Protein AF-A0A9W8MT32-F1 (afdb_monomer_lite)

pLDDT: mean 75.99, std 17.11, range [32.59, 91.19]

Foldseek 3Di:
DCPPDDDPPDDDPPDQDAPRDDQQAFHLNPFDWDKDWAQDQDDDPPGTDPGIFIWIAGDDPCVPPDVVVVCVCPPPDDQDDRGGRDDDDDDDRDGDTDD

Organism: NCBI:txid84603

Sequence (99 aa):
MLDGLRLVPALCNGIALGIEALARLPSIKTLPHAAMLGHRGVNVHGSESRSKSTVIRIENLHEGQKMEEIAKMTGEKTFVSYASGLSKCNGQRKTAYAV

Radius of gyration: 19.06 Å; chains: 1; bounding box: 50×47×42 Å

Structure (mmCIF, N/CA/C/O backbone):
data_AF-A0A9W8MT32-F1
#
_entry.id   AF-A0A9W8MT32-F1
#
loop_
_atom_site.group_PDB
_atom_site.id
_atom_site.type_symbol
_atom_site.label_atom_id
_atom_site.label_alt_id
_atom_site.label_comp_id
_atom_site.label_asym_id
_atom_site.label_entity_id
_atom_site.label_seq_id
_atom_site.pdbx_PDB_ins_code
_atom_site.Cartn_x
_atom_site.Cartn_y
_atom_site.Cartn_z
_atom_site.occupancy
_atom_site.B_iso_or_equiv
_atom_site.auth_seq_id
_atom_site.auth_comp_id
_atom_site.auth_asym_id
_atom_site.auth_atom_id
_atom_site.pdbx_PDB_model_num
ATOM 1 N N . MET A 1 1 ? 32.044 -19.661 -16.553 1.00 46.75 1 MET A N 1
ATOM 2 C CA . MET A 1 1 ? 30.924 -20.302 -17.266 1.00 46.75 1 MET A CA 1
ATOM 3 C C . MET A 1 1 ? 29.791 -20.454 -16.258 1.00 46.75 1 MET A C 1
ATOM 5 O O . MET A 1 1 ? 30.006 -21.078 -15.230 1.00 46.75 1 MET A O 1
ATOM 9 N N . LEU A 1 2 ? 28.662 -19.763 -16.454 1.00 69.31 2 LEU A N 1
ATOM 10 C CA . LEU A 1 2 ? 27.473 -19.827 -15.579 1.00 69.31 2 LEU A CA 1
ATOM 11 C C . LEU A 1 2 ? 26.602 -21.034 -15.975 1.00 69.31 2 LEU A C 1
ATOM 13 O O . LEU A 1 2 ? 25.398 -20.907 -16.190 1.00 69.31 2 LEU A O 1
ATOM 17 N N . ASP A 1 3 ? 27.226 -22.196 -16.147 1.00 61.34 3 ASP A N 1
ATOM 18 C CA . ASP A 1 3 ? 26.545 -23.372 -16.679 1.00 61.34 3 ASP A CA 1
ATOM 19 C C . ASP A 1 3 ? 25.585 -23.926 -15.618 1.00 61.34 3 ASP A C 1
ATOM 21 O O . ASP A 1 3 ? 26.003 -24.437 -14.582 1.00 61.34 3 ASP A O 1
ATOM 25 N N . GLY A 1 4 ? 24.280 -23.760 -15.857 1.00 74.62 4 GLY A N 1
ATOM 26 C CA . GLY A 1 4 ? 23.196 -24.256 -14.997 1.00 74.62 4 GLY A CA 1
ATOM 27 C C . GLY A 1 4 ? 22.410 -23.188 -14.226 1.00 74.62 4 GLY A C 1
ATOM 28 O O . GLY A 1 4 ? 21.361 -23.503 -13.664 1.00 74.62 4 GLY A O 1
ATOM 29 N N . LEU A 1 5 ? 22.844 -21.923 -14.227 1.00 80.62 5 LEU A N 1
ATOM 30 C CA . LEU A 1 5 ? 22.095 -20.831 -13.596 1.00 80.62 5 LEU A CA 1
ATOM 31 C C . LEU A 1 5 ? 21.078 -20.241 -14.579 1.00 80.62 5 LEU A C 1
ATOM 33 O O . LEU A 1 5 ? 21.432 -19.677 -15.612 1.00 80.62 5 LEU A O 1
ATOM 37 N N . ARG A 1 6 ? 19.792 -20.361 -14.242 1.00 79.44 6 ARG A N 1
ATOM 38 C CA . ARG A 1 6 ? 18.696 -19.711 -14.968 1.00 79.44 6 ARG A CA 1
ATOM 39 C C . ARG A 1 6 ? 18.301 -18.427 -14.254 1.00 79.44 6 ARG A C 1
ATOM 41 O O . ARG A 1 6 ? 17.963 -18.452 -13.074 1.00 79.44 6 ARG A O 1
ATOM 48 N N . LEU A 1 7 ? 18.315 -17.314 -14.982 1.00 81.94 7 LEU A N 1
ATOM 49 C CA . LEU A 1 7 ? 17.757 -16.055 -14.500 1.00 81.94 7 LEU A CA 1
ATOM 50 C C . LEU A 1 7 ? 16.245 -16.211 -14.318 1.00 81.94 7 LEU A C 1
ATOM 52 O O . LEU A 1 7 ? 15.554 -16.674 -15.226 1.00 81.94 7 LEU A O 1
ATOM 56 N N . VAL A 1 8 ? 15.740 -15.798 -13.157 1.00 83.88 8 VAL A N 1
ATOM 57 C CA . VAL A 1 8 ? 14.305 -15.628 -12.920 1.00 83.88 8 VAL A CA 1
ATOM 58 C C . VAL A 1 8 ? 14.006 -14.144 -13.138 1.00 83.88 8 VAL A C 1
ATOM 60 O O . VAL A 1 8 ? 14.400 -13.326 -12.311 1.00 83.88 8 VAL A O 1
ATOM 63 N N . PRO A 1 9 ? 13.374 -13.755 -14.258 1.00 81.75 9 PRO A N 1
ATOM 64 C CA . PRO A 1 9 ? 13.279 -12.351 -14.667 1.00 81.75 9 PRO A CA 1
ATOM 65 C C . PRO A 1 9 ? 12.222 -11.543 -13.891 1.00 81.75 9 PRO A C 1
ATOM 67 O O . PRO A 1 9 ? 11.902 -10.422 -14.278 1.00 81.75 9 PRO A O 1
ATOM 70 N N . ALA A 1 10 ? 11.634 -12.106 -12.833 1.00 85.56 10 ALA A N 1
ATOM 71 C CA . ALA A 1 10 ? 10.452 -11.563 -12.175 1.00 85.56 10 ALA A CA 1
ATOM 72 C C . ALA A 1 10 ? 10.400 -11.941 -10.687 1.00 85.56 10 ALA A C 1
ATOM 74 O O . ALA A 1 10 ? 11.314 -12.559 -10.145 1.00 85.56 10 ALA A O 1
ATOM 75 N N . LEU A 1 11 ? 9.299 -11.565 -10.034 1.00 87.69 11 LEU A N 1
ATOM 76 C CA . LEU A 1 11 ? 9.005 -11.952 -8.661 1.00 87.69 11 LEU A CA 1
ATOM 77 C C . LEU A 1 11 ? 9.031 -13.475 -8.507 1.00 87.69 11 LEU A C 1
ATOM 79 O O . LEU A 1 11 ? 8.362 -14.202 -9.242 1.00 87.69 11 LEU A O 1
ATOM 83 N N . CYS A 1 12 ? 9.800 -13.940 -7.529 1.00 87.88 12 CYS A N 1
ATOM 84 C CA . CYS A 1 12 ? 9.857 -15.349 -7.182 1.00 87.88 12 CYS A CA 1
ATOM 85 C C . CYS A 1 12 ? 8.517 -15.821 -6.607 1.00 87.88 12 CYS A C 1
ATOM 87 O O . CYS A 1 12 ? 7.821 -15.081 -5.907 1.00 87.88 12 CYS A O 1
ATOM 89 N N . ASN A 1 13 ? 8.188 -17.087 -6.852 1.00 85.50 13 ASN A N 1
ATOM 90 C CA . ASN A 1 13 ? 7.019 -17.720 -6.250 1.00 85.50 13 ASN A CA 1
ATOM 91 C C . ASN A 1 13 ? 7.109 -17.660 -4.716 1.00 85.50 13 ASN A C 1
ATOM 93 O O . ASN A 1 13 ? 8.156 -17.960 -4.145 1.00 85.50 13 ASN A O 1
ATOM 97 N N . GLY A 1 14 ? 6.007 -17.286 -4.062 1.00 85.44 14 GLY A N 1
ATOM 98 C CA . GLY A 1 14 ? 5.914 -17.216 -2.599 1.00 85.44 14 GLY A CA 1
ATOM 99 C C . GLY A 1 14 ? 6.466 -15.936 -1.962 1.00 85.44 14 GLY A C 1
ATOM 100 O O . GLY A 1 14 ? 6.589 -15.884 -0.741 1.00 85.44 14 GLY A O 1
ATOM 101 N N . ILE A 1 15 ? 6.805 -14.903 -2.743 1.00 89.06 15 ILE A N 1
ATOM 102 C CA . ILE A 1 15 ? 7.249 -13.623 -2.176 1.00 89.06 15 ILE A CA 1
ATOM 103 C C . ILE A 1 15 ? 6.085 -12.850 -1.539 1.00 89.06 15 ILE A C 1
ATOM 105 O O . ILE A 1 15 ? 5.049 -12.626 -2.164 1.00 89.06 15 ILE A O 1
ATOM 109 N N . ALA A 1 16 ? 6.285 -12.401 -0.301 1.00 87.44 16 ALA A N 1
ATOM 110 C CA . ALA A 1 16 ? 5.315 -11.600 0.432 1.00 87.44 16 ALA A CA 1
ATOM 111 C C . ALA A 1 16 ? 5.485 -10.106 0.101 1.00 87.44 16 ALA A C 1
ATOM 113 O O . ALA A 1 16 ? 6.580 -9.548 0.214 1.00 87.44 16 ALA A O 1
ATOM 114 N N . LEU A 1 17 ? 4.407 -9.452 -0.333 1.00 87.56 17 LEU A N 1
ATOM 115 C CA . LEU A 1 17 ? 4.402 -8.056 -0.783 1.00 87.56 17 LEU A CA 1
ATOM 116 C C . LEU A 1 17 ? 3.182 -7.315 -0.236 1.00 87.56 17 LEU A C 1
ATOM 118 O O . LEU A 1 17 ? 2.162 -7.903 0.117 1.00 87.56 17 LEU A O 1
ATOM 122 N N . GLY A 1 18 ? 3.238 -5.984 -0.240 1.00 85.19 18 GLY A N 1
ATOM 123 C CA . GLY A 1 18 ? 2.087 -5.175 0.137 1.00 85.19 18 GLY A CA 1
ATOM 124 C C . GLY A 1 18 ? 1.758 -5.292 1.624 1.00 85.19 18 GLY A C 1
ATOM 125 O O . GLY A 1 18 ? 2.529 -4.812 2.446 1.00 85.19 18 GLY A O 1
ATOM 126 N N . ILE A 1 19 ? 0.590 -5.842 1.963 1.00 84.25 19 ILE A N 1
ATOM 127 C CA . ILE A 1 19 ? 0.139 -6.007 3.360 1.00 84.25 19 ILE A CA 1
ATOM 128 C C . ILE A 1 19 ? 0.955 -7.096 4.067 1.00 84.25 19 ILE A C 1
ATOM 130 O O . ILE A 1 19 ? 1.238 -6.981 5.253 1.00 84.25 19 ILE A O 1
ATOM 134 N N . GLU A 1 20 ? 1.382 -8.114 3.320 1.00 83.88 20 GLU A N 1
ATOM 135 C CA . GLU A 1 20 ? 2.188 -9.229 3.826 1.00 83.88 20 GLU A CA 1
ATOM 136 C C . GLU A 1 20 ? 3.694 -8.930 3.768 1.00 83.88 20 GLU A C 1
ATOM 138 O O . GLU A 1 20 ? 4.518 -9.784 4.088 1.00 83.88 20 GLU A O 1
ATOM 143 N N . ALA A 1 21 ? 4.079 -7.721 3.344 1.00 84.12 21 ALA A N 1
ATOM 144 C CA . ALA A 1 21 ? 5.479 -7.330 3.300 1.00 84.12 21 ALA A CA 1
ATOM 145 C C . ALA A 1 21 ? 6.109 -7.390 4.698 1.00 84.12 21 ALA A C 1
ATOM 147 O O . ALA A 1 21 ? 5.466 -7.108 5.712 1.00 84.12 21 ALA A O 1
ATOM 148 N N . LEU A 1 22 ? 7.404 -7.711 4.738 1.00 82.75 22 LEU A N 1
ATOM 149 C CA . LEU A 1 22 ? 8.174 -7.713 5.976 1.00 82.75 22 LEU A CA 1
ATOM 150 C C . LEU A 1 22 ? 8.024 -6.371 6.707 1.00 82.75 22 LEU A C 1
ATOM 152 O O . LEU A 1 22 ? 8.021 -5.304 6.088 1.00 82.75 22 LEU A O 1
ATOM 156 N N . ALA A 1 23 ? 7.940 -6.430 8.038 1.00 77.69 23 ALA A N 1
ATOM 157 C CA . ALA A 1 23 ? 7.829 -5.243 8.872 1.00 77.69 23 ALA A CA 1
ATOM 158 C C . ALA A 1 23 ? 8.867 -4.179 8.479 1.00 77.69 23 ALA A C 1
ATOM 160 O O . ALA A 1 23 ? 10.028 -4.489 8.209 1.00 77.69 23 ALA A O 1
ATOM 161 N N . ARG A 1 24 ? 8.441 -2.911 8.515 1.00 76.88 24 ARG A N 1
ATOM 162 C CA . ARG A 1 24 ? 9.210 -1.714 8.117 1.00 76.88 24 ARG A CA 1
ATOM 163 C C . ARG A 1 24 ? 9.360 -1.498 6.612 1.00 76.88 24 ARG A C 1
ATOM 165 O O . ARG A 1 24 ? 9.798 -0.408 6.242 1.00 76.88 24 ARG A O 1
ATOM 172 N N . LEU A 1 25 ? 8.980 -2.452 5.761 1.00 82.31 25 LEU A N 1
ATOM 173 C CA . LEU A 1 25 ? 8.868 -2.167 4.336 1.00 82.31 25 LEU A CA 1
ATOM 174 C C . LEU A 1 25 ? 7.668 -1.250 4.085 1.00 82.31 25 LEU A C 1
ATOM 176 O O . LEU A 1 25 ? 6.579 -1.505 4.606 1.00 82.31 25 LEU A O 1
ATOM 180 N N . PRO A 1 26 ? 7.858 -0.167 3.318 1.00 80.50 26 PRO A N 1
ATOM 181 C CA . PRO A 1 26 ? 6.779 0.752 3.041 1.00 80.50 26 PRO A CA 1
ATOM 182 C C . PRO A 1 26 ? 5.715 0.095 2.168 1.00 80.50 26 PRO A C 1
ATOM 184 O O . PRO A 1 26 ? 6.023 -0.530 1.154 1.00 80.50 26 PRO A O 1
ATOM 187 N N . SER A 1 27 ? 4.448 0.258 2.547 1.00 83.56 27 SER A N 1
ATOM 188 C CA . SER A 1 27 ? 3.321 -0.273 1.787 1.00 83.56 27 SER A CA 1
ATOM 189 C C . SER A 1 27 ? 2.098 0.619 1.924 1.00 83.56 27 SER A C 1
ATOM 191 O O . SER A 1 27 ? 1.558 0.810 3.011 1.00 83.56 27 SER A O 1
ATOM 193 N N . ILE A 1 28 ? 1.617 1.116 0.785 1.00 85.19 28 ILE A N 1
ATOM 194 C CA . ILE A 1 28 ? 0.380 1.903 0.701 1.00 85.19 28 ILE A CA 1
ATOM 195 C C . ILE A 1 28 ? -0.878 1.028 0.764 1.00 85.19 28 ILE A C 1
ATOM 197 O O . ILE A 1 28 ? -1.971 1.543 0.958 1.00 85.19 28 ILE A O 1
ATOM 201 N N . LYS A 1 29 ? -0.743 -0.300 0.632 1.00 84.88 29 LYS A N 1
ATOM 202 C CA . LYS A 1 29 ? -1.875 -1.243 0.637 1.00 84.88 29 LYS A CA 1
ATOM 203 C C . LYS A 1 29 ? -2.471 -1.480 2.031 1.00 84.88 29 LYS A C 1
ATOM 205 O O . LYS A 1 29 ? -3.449 -2.202 2.147 1.00 84.88 29 LYS A O 1
ATOM 210 N N . THR A 1 30 ? -1.881 -0.899 3.074 1.00 83.31 30 THR A N 1
ATOM 211 C CA . THR A 1 30 ? -2.307 -1.057 4.473 1.00 83.31 30 THR A CA 1
ATOM 212 C C . THR A 1 30 ? -3.586 -0.293 4.816 1.00 83.31 30 THR A C 1
ATOM 214 O O . THR A 1 30 ? -4.223 -0.614 5.814 1.00 83.31 30 THR A O 1
ATOM 217 N N . LEU A 1 31 ? -3.978 0.695 4.002 1.00 84.69 31 LEU A N 1
ATOM 218 C CA . LEU A 1 31 ? -5.187 1.495 4.194 1.00 84.69 31 LEU A CA 1
ATOM 219 C C . LEU A 1 31 ? -5.968 1.643 2.880 1.00 84.69 31 LEU A C 1
ATOM 221 O O . LEU A 1 31 ? -5.341 1.755 1.820 1.00 84.69 31 LEU A O 1
ATOM 225 N N . PRO A 1 32 ? -7.312 1.710 2.929 1.00 85.56 32 PRO A N 1
ATOM 226 C CA . PRO A 1 32 ? -8.121 2.071 1.770 1.00 85.56 32 PRO A CA 1
ATOM 227 C C . PRO A 1 32 ? -7.746 3.468 1.263 1.00 85.56 32 PRO A C 1
ATOM 229 O O . PRO A 1 32 ? -7.668 4.435 2.029 1.00 85.56 32 PRO A O 1
ATOM 232 N N . HIS A 1 33 ? -7.455 3.572 -0.032 1.00 88.19 33 HIS A N 1
ATOM 233 C CA . HIS A 1 33 ? -7.027 4.821 -0.646 1.00 88.19 33 HIS A CA 1
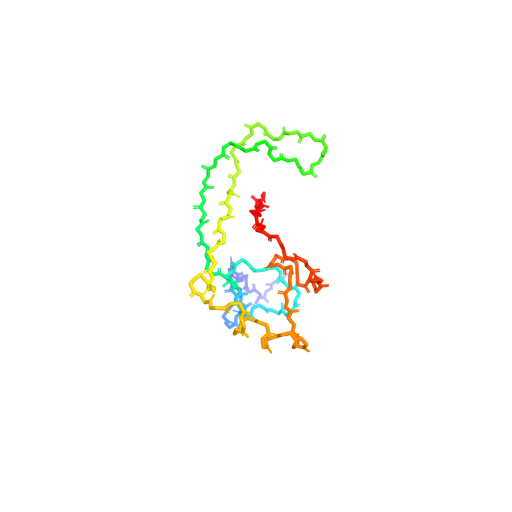ATOM 234 C C . HIS A 1 33 ? -7.403 4.893 -2.124 1.00 88.19 33 HIS A C 1
ATOM 236 O O . HIS A 1 33 ? -7.506 3.882 -2.816 1.00 88.19 33 HIS A O 1
ATOM 242 N N . ALA A 1 34 ? -7.514 6.122 -2.620 1.00 88.12 34 ALA A N 1
ATOM 243 C CA . ALA A 1 34 ? -7.639 6.435 -4.035 1.00 88.12 34 ALA A CA 1
ATOM 244 C C . ALA A 1 34 ? -6.386 7.175 -4.519 1.00 88.12 34 ALA A C 1
ATOM 246 O O . ALA A 1 34 ? -5.893 8.079 -3.840 1.00 88.12 34 ALA A O 1
ATOM 247 N N . ALA A 1 35 ? -5.885 6.825 -5.703 1.00 88.50 35 ALA A N 1
ATOM 248 C CA . ALA A 1 35 ? -4.743 7.488 -6.330 1.00 88.50 35 ALA A CA 1
ATOM 249 C C . ALA A 1 35 ? -5.188 8.313 -7.546 1.00 88.50 35 ALA A C 1
ATOM 251 O O . ALA A 1 35 ? -6.034 7.877 -8.326 1.00 88.50 35 ALA A O 1
ATOM 252 N N . MET A 1 36 ? -4.612 9.502 -7.720 1.00 90.56 36 MET A N 1
ATOM 253 C CA . MET A 1 36 ? -4.879 10.376 -8.866 1.00 90.56 36 MET A CA 1
ATOM 254 C C . MET A 1 36 ? -3.609 11.103 -9.300 1.00 90.56 36 MET A C 1
ATOM 256 O O . MET A 1 36 ? -2.829 11.549 -8.465 1.00 90.56 36 MET A O 1
ATOM 260 N N . LEU A 1 37 ? -3.423 11.283 -10.606 1.00 91.19 37 LEU A N 1
ATOM 261 C CA . LEU A 1 37 ? -2.307 12.046 -11.159 1.00 91.19 37 LEU A CA 1
ATOM 262 C C . LEU A 1 37 ? -2.670 13.537 -11.274 1.00 91.19 37 LEU A C 1
ATOM 264 O O . LEU A 1 37 ? -3.676 13.877 -11.897 1.00 91.19 37 LEU A O 1
ATOM 268 N N . GLY A 1 38 ? -1.853 14.440 -10.725 1.00 86.69 38 GLY A N 1
ATOM 269 C CA . GLY A 1 38 ? -2.127 15.882 -10.794 1.00 86.69 38 GLY A CA 1
ATOM 270 C C . GLY A 1 38 ? -0.917 16.778 -10.525 1.00 86.69 38 GLY A C 1
ATOM 271 O O . GLY A 1 38 ? 0.081 16.334 -9.967 1.00 86.69 38 GLY A O 1
ATOM 272 N N . HIS A 1 39 ? -0.997 18.052 -10.920 1.00 85.56 39 HIS A N 1
ATOM 273 C CA . HIS A 1 39 ? 0.022 19.058 -10.594 1.00 85.56 39 HIS A CA 1
ATOM 274 C C . HIS A 1 39 ? -0.252 19.614 -9.195 1.00 85.56 39 HIS A C 1
ATOM 276 O O . HIS A 1 39 ? -1.309 20.194 -8.952 1.00 85.56 39 HIS A O 1
ATOM 282 N N . ARG A 1 40 ? 0.675 19.386 -8.261 1.00 79.94 40 ARG A N 1
ATOM 283 C CA . ARG A 1 40 ? 0.513 19.741 -6.839 1.00 79.94 40 ARG A CA 1
ATOM 284 C C . ARG A 1 40 ? 1.690 20.512 -6.251 1.00 79.94 40 ARG A C 1
ATOM 286 O O . ARG A 1 40 ? 1.644 20.796 -5.062 1.00 79.94 40 ARG A O 1
ATOM 293 N N . GLY A 1 41 ? 2.720 20.815 -7.042 1.00 81.88 41 GLY A N 1
ATOM 294 C CA . GLY A 1 41 ? 3.850 21.581 -6.531 1.00 81.88 41 GLY A CA 1
ATOM 295 C C . GLY A 1 41 ? 4.625 20.856 -5.430 1.00 81.88 41 GLY A C 1
ATOM 296 O O . GLY A 1 41 ? 5.019 21.451 -4.431 1.00 81.88 41 GLY A O 1
ATOM 297 N N . VAL A 1 42 ? 4.781 19.534 -5.543 1.00 85.75 42 VAL A N 1
ATOM 298 C CA . VAL A 1 42 ? 5.464 18.767 -4.493 1.00 85.75 42 VAL A CA 1
ATOM 299 C C . VAL A 1 42 ? 6.953 19.098 -4.487 1.00 85.75 42 VAL A C 1
ATOM 301 O O . VAL A 1 42 ? 7.576 19.202 -5.542 1.00 85.75 42 VAL A O 1
ATOM 304 N N . ASN A 1 43 ? 7.534 19.236 -3.300 1.00 86.06 43 ASN A N 1
ATOM 305 C CA . ASN A 1 43 ? 8.959 19.486 -3.127 1.00 86.06 43 ASN A CA 1
ATOM 306 C C . ASN A 1 43 ? 9.599 18.306 -2.390 1.00 86.06 43 ASN A C 1
ATOM 308 O O . ASN A 1 43 ? 9.228 18.010 -1.257 1.00 86.06 43 ASN A O 1
ATOM 312 N N . VAL A 1 44 ? 10.561 17.651 -3.038 1.00 85.38 44 VAL A N 1
ATOM 313 C CA . VAL A 1 44 ? 11.330 16.537 -2.450 1.00 85.38 44 VAL A CA 1
ATOM 314 C C . VAL A 1 44 ? 12.805 16.896 -2.263 1.00 85.38 44 VAL A C 1
ATOM 316 O O . VAL A 1 44 ? 13.431 16.424 -1.322 1.00 85.38 44 VAL A O 1
ATOM 319 N N . HIS A 1 45 ? 13.360 17.758 -3.123 1.00 85.31 45 HIS A N 1
ATOM 320 C CA . HIS A 1 45 ? 14.805 18.018 -3.211 1.00 85.31 45 HIS A CA 1
ATOM 321 C C . HIS A 1 45 ? 15.168 19.511 -3.117 1.00 85.31 45 HIS A C 1
ATOM 323 O O . HIS A 1 45 ? 16.220 19.928 -3.591 1.00 85.31 45 HIS A O 1
ATOM 329 N N . GLY A 1 46 ? 14.294 20.336 -2.538 1.00 84.25 46 GLY A N 1
ATOM 330 C CA . GLY A 1 46 ? 14.539 21.764 -2.302 1.00 84.25 46 GLY A CA 1
ATOM 331 C C . GLY A 1 46 ? 13.927 22.719 -3.333 1.00 84.25 46 GLY A C 1
ATOM 332 O O . GLY A 1 46 ? 14.001 23.927 -3.138 1.00 84.25 46 GLY A O 1
ATOM 333 N N . SER A 1 47 ? 13.274 22.215 -4.383 1.00 86.50 47 SER A N 1
ATOM 334 C CA . SER A 1 47 ? 12.492 23.024 -5.326 1.00 86.50 47 SER A CA 1
ATOM 335 C C . SER A 1 47 ? 11.164 22.357 -5.678 1.00 86.50 47 SER A C 1
ATOM 337 O O . SER A 1 47 ? 11.019 21.134 -5.642 1.00 86.50 47 SER A O 1
ATOM 339 N N . GLU A 1 48 ? 10.176 23.189 -5.987 1.00 86.94 48 GLU A N 1
ATOM 340 C CA . GLU A 1 48 ? 8.833 22.758 -6.349 1.00 86.94 48 GLU A CA 1
ATOM 341 C C . GLU A 1 48 ? 8.815 22.034 -7.704 1.00 86.94 48 GLU A C 1
ATOM 343 O O . GLU A 1 48 ? 9.304 22.543 -8.717 1.00 86.94 48 GLU A O 1
ATOM 348 N N . SER A 1 49 ? 8.214 20.844 -7.733 1.00 86.12 49 SER A N 1
ATOM 349 C CA . SER A 1 49 ? 8.033 20.076 -8.960 1.00 86.12 49 SER A CA 1
ATOM 350 C C . SER A 1 49 ? 6.995 20.727 -9.868 1.00 86.12 49 SER A C 1
ATOM 352 O O . SER A 1 49 ? 5.853 20.970 -9.473 1.00 86.12 49 SER A O 1
ATOM 354 N N . ARG A 1 50 ? 7.378 20.931 -11.131 1.00 88.31 50 ARG A N 1
ATOM 355 C CA . ARG A 1 50 ? 6.485 21.399 -12.205 1.00 88.31 50 ARG A CA 1
ATOM 356 C C . ARG A 1 50 ? 5.716 20.253 -12.873 1.00 88.31 50 ARG A C 1
ATOM 358 O O . ARG A 1 50 ? 4.746 20.488 -13.593 1.00 88.31 50 ARG A O 1
ATOM 365 N N . SER A 1 51 ? 6.136 19.013 -12.630 1.00 86.62 51 SER A N 1
ATOM 366 C CA . SER A 1 51 ? 5.543 17.809 -13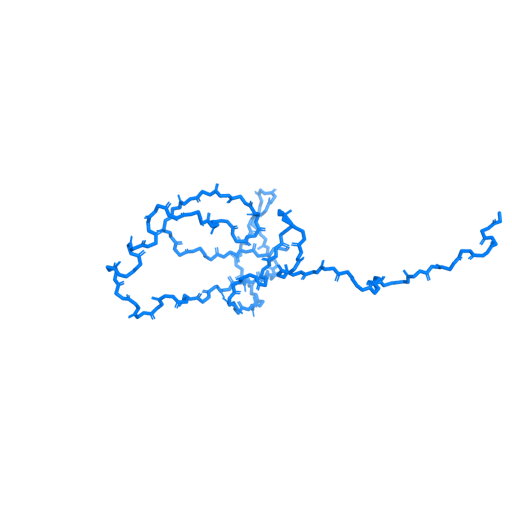.213 1.00 86.62 51 SER A CA 1
ATOM 367 C C . SER A 1 51 ? 4.299 17.355 -12.449 1.00 86.62 51 SER A C 1
ATOM 369 O O . SER A 1 51 ? 4.033 17.788 -11.326 1.00 86.62 51 SER A O 1
ATOM 371 N N . LYS A 1 52 ? 3.523 16.456 -13.062 1.00 87.06 52 LYS A N 1
ATOM 372 C CA . LYS A 1 52 ? 2.439 15.766 -12.357 1.00 87.06 52 LYS A CA 1
ATOM 373 C C . LYS A 1 52 ? 3.023 14.795 -11.334 1.00 87.06 52 LYS A C 1
ATOM 375 O O . LYS A 1 52 ? 4.017 14.130 -11.610 1.00 87.06 52 LYS A O 1
ATOM 380 N N . SER A 1 53 ? 2.360 14.680 -10.195 1.00 88.94 53 SER A N 1
ATOM 381 C CA . SER A 1 53 ? 2.680 13.735 -9.129 1.00 88.94 53 SER A CA 1
ATOM 382 C C . SER A 1 53 ? 1.467 12.873 -8.815 1.00 88.94 53 SER A C 1
ATOM 384 O O . SER A 1 53 ? 0.321 13.296 -9.013 1.00 88.94 53 SER A O 1
ATOM 386 N N . THR A 1 54 ? 1.718 11.665 -8.320 1.00 87.56 54 THR A N 1
ATOM 387 C CA . THR A 1 54 ? 0.655 10.770 -7.866 1.00 87.56 54 THR A CA 1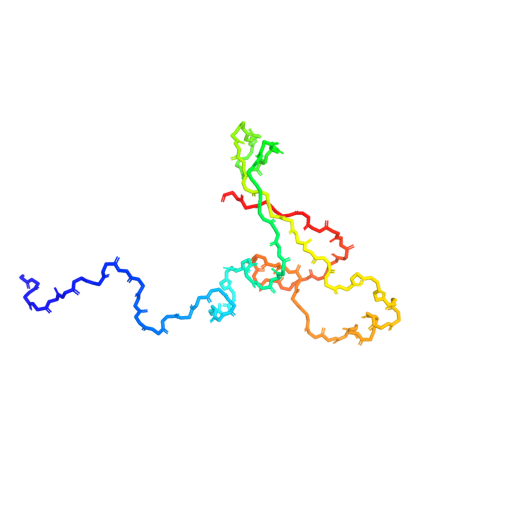
ATOM 388 C C . THR A 1 54 ? 0.218 11.188 -6.468 1.00 87.56 54 THR A C 1
ATOM 390 O O . THR A 1 54 ? 0.957 11.108 -5.489 1.00 87.56 54 THR A O 1
ATOM 393 N N . VAL A 1 55 ? -1.017 11.654 -6.367 1.00 87.56 55 VAL A N 1
ATOM 394 C CA . VAL A 1 55 ? -1.642 12.041 -5.108 1.00 87.56 55 VAL A CA 1
ATOM 395 C C . VAL A 1 55 ? -2.411 10.850 -4.572 1.00 87.56 55 VAL A C 1
ATOM 397 O O . VAL A 1 55 ? -3.301 10.339 -5.254 1.00 87.56 55 VAL A O 1
ATOM 400 N N . ILE A 1 56 ? -2.100 10.441 -3.345 1.00 85.50 56 ILE A N 1
ATOM 401 C CA . ILE A 1 56 ? -2.822 9.379 -2.650 1.00 85.50 56 ILE A CA 1
ATOM 402 C C . ILE A 1 56 ? -3.747 10.023 -1.617 1.00 85.50 56 ILE A C 1
ATOM 404 O O . ILE A 1 56 ? -3.307 10.746 -0.719 1.00 85.50 56 ILE A O 1
ATOM 408 N N . ARG A 1 57 ? -5.048 9.765 -1.754 1.00 85.81 57 ARG A N 1
ATOM 409 C CA . ARG A 1 57 ? -6.083 10.169 -0.801 1.00 85.81 57 ARG A CA 1
ATOM 410 C C . ARG A 1 57 ? -6.473 8.959 0.037 1.00 85.81 57 ARG A C 1
ATOM 412 O O . ARG A 1 57 ? -6.993 7.992 -0.504 1.00 85.81 57 ARG A O 1
ATOM 419 N N . ILE A 1 58 ? -6.236 9.041 1.340 1.00 85.31 58 ILE A N 1
ATOM 420 C CA . ILE A 1 58 ? -6.603 8.001 2.306 1.00 85.31 58 ILE A CA 1
ATOM 421 C C . ILE A 1 58 ? -8.071 8.187 2.697 1.00 85.31 58 ILE A C 1
ATOM 423 O O . ILE A 1 58 ? -8.498 9.313 2.968 1.00 85.31 58 ILE A O 1
ATOM 427 N N . GLU A 1 59 ? -8.831 7.097 2.715 1.00 85.56 59 GL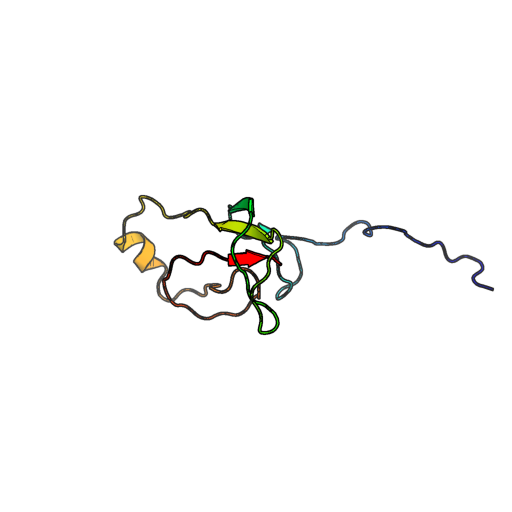U A N 1
ATOM 428 C CA . GLU A 1 59 ? -10.224 7.091 3.164 1.00 85.56 59 GLU A CA 1
ATOM 429 C C . GLU A 1 59 ? -10.291 6.910 4.684 1.00 85.56 59 GLU A C 1
ATOM 431 O O . GLU A 1 59 ? -9.497 6.178 5.279 1.00 85.56 59 GLU A O 1
ATOM 436 N N . ASN A 1 60 ? -11.221 7.611 5.335 1.00 84.25 60 ASN A N 1
ATOM 437 C CA . ASN A 1 60 ? -11.370 7.527 6.780 1.00 84.25 60 ASN A CA 1
ATOM 438 C C . ASN A 1 60 ? -12.254 6.332 7.153 1.00 84.25 60 ASN A C 1
ATOM 440 O O . ASN A 1 60 ? -13.474 6.408 7.062 1.00 84.25 60 ASN A O 1
ATOM 444 N N . LEU A 1 61 ? -11.640 5.245 7.625 1.00 82.19 61 LEU A N 1
ATOM 445 C CA . LEU A 1 61 ? -12.366 4.040 8.038 1.00 82.19 61 LEU A CA 1
ATOM 446 C C . LEU A 1 61 ? -13.312 4.281 9.228 1.00 82.19 61 LEU A C 1
ATOM 448 O O . LEU A 1 61 ? -14.286 3.556 9.395 1.00 82.19 61 LEU A O 1
ATOM 452 N N . HIS A 1 62 ? -13.037 5.300 10.045 1.00 84.56 62 HIS A N 1
ATOM 453 C CA . HIS A 1 62 ? -13.823 5.622 11.239 1.00 84.56 62 HIS A CA 1
ATOM 454 C C . HIS A 1 62 ? -14.839 6.747 10.989 1.00 84.56 62 HIS A C 1
ATOM 456 O O . HIS A 1 62 ? -15.322 7.387 11.926 1.00 84.56 62 HIS A O 1
ATOM 462 N N . GLU A 1 63 ? -15.140 7.052 9.725 1.00 84.88 63 GLU A N 1
ATOM 463 C CA . GLU A 1 63 ? -16.134 8.063 9.375 1.00 84.88 63 GLU A CA 1
ATOM 464 C C . GLU A 1 63 ? -17.521 7.658 9.901 1.00 84.88 63 GLU A C 1
ATOM 466 O O . GLU A 1 63 ? -18.001 6.555 9.661 1.00 84.88 63 GLU A O 1
ATOM 471 N N . GLY A 1 64 ? -18.150 8.543 10.680 1.00 83.81 64 GLY A N 1
ATOM 472 C CA . GLY A 1 64 ? -19.438 8.277 11.331 1.00 83.81 64 GLY A CA 1
ATOM 473 C C . GLY A 1 64 ? -19.360 7.521 12.664 1.00 83.81 64 GLY A C 1
ATOM 474 O O . GLY A 1 64 ? -20.385 7.396 13.336 1.00 83.81 64 GLY A O 1
ATOM 475 N N . GLN A 1 65 ? -18.180 7.062 13.097 1.00 86.75 65 GLN A N 1
ATOM 476 C CA . GLN A 1 65 ? -18.023 6.482 14.433 1.00 86.75 65 GLN A CA 1
ATOM 477 C C . GLN A 1 65 ? -18.031 7.560 15.521 1.00 86.75 65 GLN A C 1
ATOM 479 O O . GLN A 1 65 ? -17.529 8.673 15.347 1.00 86.75 65 GLN A O 1
ATOM 484 N N . LYS A 1 66 ? -18.596 7.207 16.677 1.00 89.44 66 LYS A N 1
ATOM 485 C CA . LYS A 1 66 ? -18.617 8.072 17.856 1.00 89.44 66 LYS A CA 1
ATOM 486 C C . LYS A 1 66 ? -17.215 8.198 18.454 1.00 89.44 66 LYS A C 1
ATOM 488 O O . LYS A 1 66 ? -16.474 7.217 18.534 1.00 89.44 66 LYS A O 1
ATOM 493 N N . MET A 1 67 ? -16.856 9.397 18.914 1.00 86.12 67 MET A N 1
ATOM 494 C CA . MET A 1 67 ? -15.530 9.653 19.491 1.00 86.12 67 MET A CA 1
ATOM 495 C C . MET A 1 67 ? -15.255 8.784 20.719 1.00 86.12 67 MET A C 1
ATOM 497 O O . MET A 1 67 ? -14.115 8.372 20.920 1.00 86.12 67 MET A O 1
ATOM 501 N N . GLU A 1 68 ? -16.282 8.454 21.503 1.00 88.81 68 GLU A N 1
ATOM 502 C CA . GLU A 1 68 ? -16.163 7.593 22.682 1.00 88.81 68 GLU A CA 1
ATOM 503 C C . GL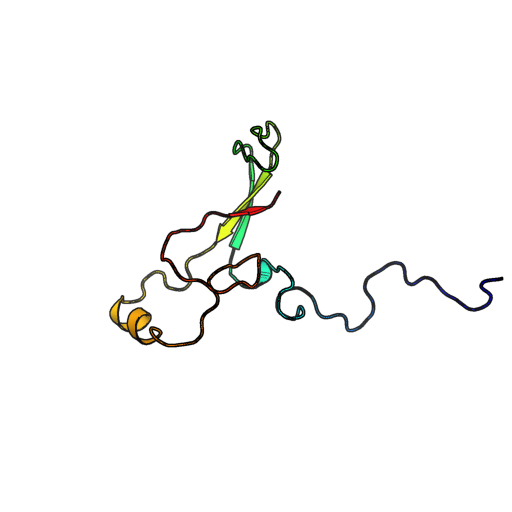U A 1 68 ? -15.697 6.180 22.315 1.00 88.81 68 GLU A C 1
ATOM 505 O O . GLU A 1 68 ? -15.009 5.532 23.097 1.00 88.81 68 GLU A O 1
ATOM 510 N N . GLU A 1 69 ? -16.047 5.697 21.123 1.00 86.00 69 GLU A N 1
ATOM 511 C CA . GLU A 1 69 ? -15.640 4.381 20.639 1.00 86.00 69 GLU A CA 1
ATOM 512 C C . GLU A 1 69 ? -14.200 4.395 20.124 1.00 86.00 69 GLU A C 1
ATOM 514 O O . GLU A 1 69 ? -13.423 3.498 20.443 1.00 86.00 69 GLU A O 1
ATOM 519 N N . ILE A 1 70 ? -13.802 5.472 19.441 1.00 84.62 70 ILE A N 1
ATOM 520 C CA . ILE A 1 70 ? -12.409 5.687 19.030 1.00 84.62 70 ILE A CA 1
ATOM 521 C C . ILE A 1 70 ? -11.498 5.827 20.257 1.00 84.62 70 ILE A C 1
ATOM 523 O O . ILE A 1 70 ? -10.397 5.279 20.283 1.00 84.62 70 ILE A O 1
ATOM 527 N N . ALA A 1 71 ? -11.971 6.510 21.301 1.00 86.62 71 ALA A N 1
ATOM 528 C CA . ALA A 1 71 ? -11.225 6.712 22.536 1.00 86.62 71 ALA A CA 1
ATOM 529 C C . ALA A 1 71 ? -10.906 5.396 23.265 1.00 86.62 71 ALA A C 1
ATOM 531 O O . ALA A 1 71 ? -9.890 5.339 23.955 1.00 86.62 71 ALA A O 1
ATOM 532 N N . LYS A 1 72 ? -11.693 4.325 23.072 1.00 88.00 72 LYS A N 1
ATOM 533 C CA . LYS A 1 72 ? -11.398 3.000 23.653 1.00 88.00 72 LYS A CA 1
ATOM 534 C C . LYS A 1 72 ? -10.102 2.388 23.122 1.00 88.00 72 LYS A C 1
ATOM 536 O O . LYS A 1 72 ? -9.470 1.630 23.841 1.00 88.00 72 LYS A O 1
ATOM 541 N N . MET A 1 73 ? -9.679 2.753 21.911 1.00 82.19 73 MET A N 1
ATOM 542 C CA . MET A 1 73 ? -8.405 2.307 21.329 1.00 82.19 73 MET A CA 1
ATOM 543 C C . MET A 1 73 ? -7.194 3.073 21.900 1.00 82.19 73 MET A C 1
ATOM 545 O O . MET A 1 73 ? -6.045 2.818 21.531 1.00 82.19 73 MET A O 1
ATOM 549 N N . THR A 1 74 ? -7.422 4.037 22.800 1.00 82.75 74 THR A N 1
ATOM 550 C CA . THR A 1 74 ? -6.350 4.793 23.456 1.00 82.75 74 THR A CA 1
ATOM 551 C C . THR A 1 74 ? -5.606 3.895 24.439 1.00 82.75 74 THR A C 1
ATOM 553 O O . THR A 1 74 ? -6.194 3.354 25.368 1.00 82.75 74 THR A O 1
ATOM 556 N N . GLY A 1 75 ? -4.291 3.775 24.255 1.00 81.00 75 GLY A N 1
ATOM 557 C CA . GLY A 1 75 ? -3.429 2.910 25.069 1.00 81.00 75 GLY A CA 1
ATOM 558 C C . GLY A 1 75 ? -3.022 1.616 24.364 1.00 81.00 75 GLY A C 1
ATOM 559 O O . GLY A 1 75 ? -2.083 0.954 24.807 1.00 81.00 75 GLY A O 1
ATOM 560 N N . GLU A 1 76 ? -3.648 1.289 23.233 1.00 81.88 76 GLU A N 1
ATOM 561 C CA . GLU A 1 76 ? -3.236 0.163 22.399 1.00 81.88 76 GLU A CA 1
ATOM 562 C C . GLU A 1 76 ? -2.054 0.520 21.485 1.00 81.88 76 GLU A C 1
ATOM 564 O O . GLU A 1 76 ? -1.808 1.681 21.132 1.00 81.88 76 GLU A O 1
ATOM 569 N N . LYS A 1 77 ? -1.289 -0.502 21.083 1.00 81.31 77 LYS A N 1
ATOM 570 C CA . LYS A 1 77 ? -0.175 -0.333 20.143 1.00 81.31 77 LYS A CA 1
ATOM 571 C C . LYS A 1 77 ? -0.731 -0.029 18.753 1.00 81.31 77 LYS A C 1
ATOM 573 O O . LYS A 1 77 ? -1.361 -0.880 18.140 1.00 81.31 77 LYS A O 1
ATOM 578 N N . THR A 1 78 ? -0.437 1.161 18.238 1.00 79.44 78 THR A N 1
ATOM 579 C CA . THR A 1 78 ? -0.912 1.630 16.928 1.00 79.44 78 THR A CA 1
ATOM 580 C C . THR A 1 78 ? 0.238 2.058 16.010 1.00 79.44 78 THR A C 1
ATOM 582 O O . THR A 1 78 ? 1.332 2.425 16.457 1.00 79.44 78 THR A O 1
ATOM 585 N N . PHE A 1 79 ? -0.011 2.018 14.696 1.00 77.00 79 PHE A N 1
ATOM 586 C CA . PHE A 1 79 ? 0.912 2.472 13.651 1.00 77.00 79 PHE A CA 1
ATOM 587 C C . PHE A 1 79 ? 0.418 3.806 13.071 1.00 77.00 79 PHE A C 1
ATOM 589 O O . PHE A 1 79 ? -0.718 3.888 12.620 1.00 77.00 79 PHE A O 1
ATOM 596 N N . VAL A 1 80 ? 1.247 4.863 13.082 1.00 69.44 80 VAL A N 1
ATOM 597 C CA . VAL A 1 80 ? 0.796 6.241 12.738 1.00 69.44 80 VAL A CA 1
ATOM 598 C C . VAL A 1 80 ? 1.587 6.911 11.601 1.00 69.44 80 VAL A C 1
ATOM 600 O O . VAL A 1 80 ? 1.308 8.046 11.191 1.00 69.44 80 VAL A O 1
ATOM 603 N N . SER A 1 81 ? 2.521 6.172 11.009 1.00 67.75 81 SER A N 1
ATOM 604 C CA . SER A 1 81 ? 3.147 6.520 9.735 1.00 67.75 81 SER A CA 1
ATOM 605 C C . SER A 1 81 ? 2.818 5.414 8.738 1.00 67.75 81 SER A C 1
ATOM 607 O O . SER A 1 81 ? 3.222 4.270 8.911 1.00 67.75 81 SER A O 1
ATOM 609 N N . TYR A 1 82 ? 1.995 5.752 7.742 1.00 63.84 82 TYR A N 1
ATOM 610 C CA . TYR A 1 82 ? 1.384 4.777 6.834 1.00 63.84 82 TYR A CA 1
ATOM 611 C C . TYR A 1 82 ? 2.360 4.293 5.742 1.00 63.84 82 TYR A C 1
ATOM 613 O O . TYR A 1 82 ? 2.220 3.186 5.238 1.00 63.84 82 TYR A O 1
ATOM 621 N N . ALA A 1 83 ? 3.351 5.121 5.378 1.00 59.50 83 ALA A N 1
ATOM 622 C CA . ALA A 1 83 ? 4.360 4.787 4.375 1.00 59.50 83 ALA A CA 1
ATOM 623 C C . ALA A 1 83 ? 5.638 4.246 5.017 1.00 59.50 83 ALA A C 1
ATOM 625 O O . ALA A 1 83 ? 6.059 3.152 4.696 1.00 59.50 83 ALA A O 1
ATOM 626 N N . SER A 1 84 ? 6.263 4.960 5.946 1.00 50.97 84 SER A N 1
ATOM 627 C CA . SER A 1 84 ? 7.390 4.431 6.715 1.00 50.97 84 SER A CA 1
ATOM 628 C C . SER A 1 84 ? 6.831 3.766 7.965 1.00 50.97 84 SER A C 1
ATOM 630 O O . SER A 1 84 ? 6.110 4.422 8.696 1.00 50.97 84 SER A O 1
ATOM 632 N N . GLY A 1 85 ? 7.129 2.494 8.239 1.00 45.03 85 GLY A N 1
ATOM 633 C CA . GLY A 1 85 ? 6.632 1.763 9.421 1.00 45.03 85 GLY A CA 1
ATOM 634 C C . GLY A 1 85 ? 7.143 2.283 10.780 1.00 45.03 85 GLY A C 1
ATOM 635 O O . GLY A 1 85 ? 7.597 1.497 11.608 1.00 45.03 85 GLY A O 1
ATOM 636 N N . LEU A 1 86 ? 7.118 3.598 11.013 1.00 36.84 86 LEU A N 1
ATOM 637 C CA . LEU A 1 86 ? 7.539 4.296 12.220 1.00 36.84 86 LEU A CA 1
ATOM 638 C C . LEU A 1 86 ? 6.327 4.786 13.021 1.00 36.84 86 LEU A C 1
ATOM 640 O O . LEU A 1 86 ? 5.533 5.621 12.586 1.00 36.84 86 LEU A O 1
ATOM 644 N N . SER A 1 87 ? 6.222 4.289 14.248 1.00 37.94 87 SER A N 1
ATOM 645 C CA . SER A 1 87 ? 5.286 4.785 15.251 1.00 37.94 87 SER A CA 1
ATOM 646 C C . SER A 1 87 ? 5.622 6.230 15.643 1.00 37.94 87 SER A C 1
ATOM 648 O O . SER A 1 87 ? 6.745 6.498 16.069 1.00 37.94 87 SER A O 1
ATOM 650 N N . LYS A 1 88 ? 4.646 7.142 15.493 1.00 32.59 88 LYS A N 1
ATOM 651 C CA . LYS A 1 88 ? 4.331 8.226 16.447 1.00 32.59 88 LYS A CA 1
ATOM 652 C C . LYS A 1 88 ? 3.030 8.949 16.071 1.00 32.59 88 LYS A C 1
ATOM 654 O O . LYS A 1 88 ? 2.889 9.470 14.964 1.00 32.59 88 LYS A O 1
ATOM 659 N N . CYS A 1 89 ? 2.093 8.960 17.021 1.00 34.81 89 CYS A N 1
ATOM 660 C CA . CYS A 1 89 ? 0.796 9.629 16.962 1.00 34.81 89 CYS A CA 1
ATOM 661 C C . CYS A 1 89 ? 0.916 11.151 16.814 1.00 34.81 89 CYS A C 1
ATOM 663 O O . CYS A 1 89 ? 1.609 11.778 17.607 1.00 34.81 89 CYS A O 1
ATOM 665 N N . ASN A 1 90 ? 0.169 11.744 15.873 1.00 34.97 90 ASN A N 1
ATOM 666 C CA . ASN A 1 90 ? -0.659 12.916 16.180 1.00 34.97 90 ASN A CA 1
ATOM 667 C C . ASN A 1 90 ? -1.737 13.140 15.10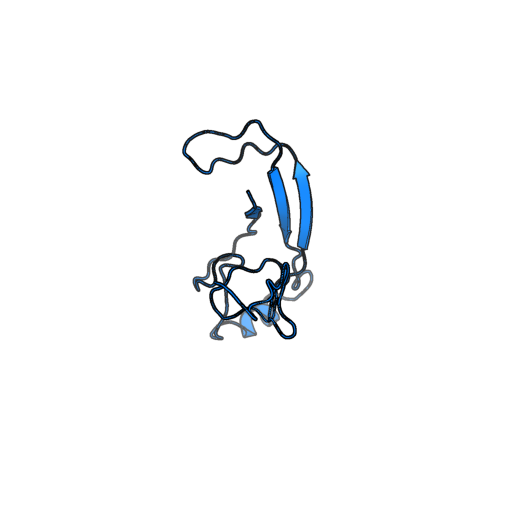5 1.00 34.97 90 ASN A C 1
ATOM 669 O O . ASN A 1 90 ? -1.470 13.015 13.905 1.00 34.97 90 ASN A O 1
ATOM 673 N N . GLY A 1 91 ? -2.961 13.407 15.565 1.00 40.66 91 GLY A N 1
ATOM 674 C CA . GLY A 1 91 ? -4.201 13.394 14.789 1.00 40.66 91 GLY A CA 1
ATOM 675 C C . GLY A 1 91 ? -4.354 14.569 13.828 1.00 40.66 91 GLY A C 1
ATOM 676 O O . GLY A 1 91 ? -4.959 15.583 14.158 1.00 40.66 91 GLY A O 1
ATOM 677 N N . GLN A 1 92 ? -3.870 14.401 12.601 1.00 37.00 92 GLN A N 1
ATOM 678 C CA . GLN A 1 92 ? -4.192 15.287 11.484 1.00 37.00 92 GLN A CA 1
ATOM 679 C C . GLN A 1 92 ? -4.552 14.457 10.253 1.00 37.00 92 GLN A C 1
ATOM 681 O O . GLN A 1 92 ? -4.000 13.378 10.042 1.00 37.00 92 GLN A O 1
ATOM 686 N N . ARG A 1 93 ? -5.475 14.961 9.424 1.00 40.41 93 ARG A N 1
ATOM 687 C CA . ARG A 1 93 ? -5.734 14.420 8.083 1.00 40.41 93 ARG A CA 1
ATOM 688 C C . ARG A 1 93 ? -4.438 14.514 7.276 1.00 40.41 93 ARG A C 1
ATOM 690 O O . ARG A 1 93 ? -4.022 15.607 6.902 1.00 40.41 93 ARG A O 1
ATOM 697 N N . LYS A 1 94 ? -3.786 13.378 7.028 1.00 41.09 94 LYS A N 1
ATOM 698 C CA . LYS A 1 94 ? -2.536 13.319 6.266 1.00 41.09 94 LYS A CA 1
ATOM 699 C C . LYS A 1 94 ? -2.872 13.024 4.806 1.00 41.09 94 LYS A C 1
ATOM 701 O O . LYS A 1 94 ? -3.111 11.880 4.439 1.00 41.09 94 LYS A O 1
ATOM 706 N N . THR A 1 95 ? -2.906 14.067 3.975 1.00 39.75 95 THR A N 1
ATOM 707 C CA . THR A 1 95 ? -2.701 13.871 2.531 1.00 39.75 95 THR A CA 1
ATOM 708 C C . THR A 1 95 ? -1.243 13.519 2.356 1.00 39.75 95 THR A C 1
ATOM 710 O O . THR A 1 95 ? -0.381 14.206 2.909 1.00 39.75 95 THR A O 1
ATOM 713 N N . ALA A 1 96 ? -0.967 12.456 1.621 1.00 49.31 96 ALA A N 1
ATOM 714 C CA . ALA A 1 96 ? 0.386 11.991 1.486 1.00 49.31 96 ALA A CA 1
ATOM 715 C C . ALA A 1 96 ? 0.768 11.844 0.019 1.00 49.31 96 ALA A C 1
ATOM 717 O O . ALA A 1 96 ? -0.004 11.372 -0.818 1.00 49.31 96 ALA A O 1
ATOM 718 N N . TYR A 1 97 ? 1.952 12.354 -0.287 1.00 42.97 97 TYR A N 1
ATOM 719 C CA . TYR A 1 97 ? 2.439 12.516 -1.643 1.00 42.97 97 TYR A CA 1
ATOM 720 C C . TYR A 1 97 ? 3.404 11.371 -1.930 1.00 42.97 97 TYR A C 1
ATOM 722 O O . TYR A 1 97 ? 4.433 11.253 -1.265 1.00 42.97 97 TYR A O 1
ATOM 730 N N . ALA A 1 98 ? 3.046 10.510 -2.882 1.00 42.72 98 ALA A N 1
ATOM 731 C CA . ALA A 1 98 ? 3.979 9.554 -3.456 1.00 42.72 98 ALA A CA 1
ATOM 732 C C . ALA A 1 98 ? 4.627 10.233 -4.665 1.00 42.72 98 ALA A C 1
ATOM 734 O O . ALA A 1 98 ? 3.927 10.688 -5.575 1.00 42.72 98 ALA A O 1
ATOM 735 N N . VAL A 1 99 ? 5.951 10.363 -4.629 1.00 38.12 99 VAL A N 1
ATOM 736 C CA . VAL A 1 99 ? 6.748 10.838 -5.766 1.00 38.12 99 VAL A CA 1
ATOM 737 C C . VAL A 1 99 ? 7.300 9.643 -6.512 1.00 38.12 99 VAL A C 1
ATOM 739 O O . VAL A 1 99 ? 7.752 8.703 -5.823 1.00 38.12 99 VAL A O 1
#

Secondary structure (DSSP, 8-state):
--TTPPP--SPPTT---GGGSPTTS--GGGS-EEEEEEE---BSSSSB--SEEEEEEEP-TTTT--HHHHHTTTTS-----SSS-----------EEE-

InterPro domains:
  IPR040992 5'-3' exoribonuclease 1, D1 domain [PF18332] (11-82)
  IPR047007 5'-3' exoribonuclease 1, D1 domain superfamily [G3DSA:2.170.260.40] (28-82)